Protein AF-A0A1Q9DSL3-F1 (afdb_monomer_lite)

Sequence (130 aa):
MRNASYTCRLHSPEARSRGVRVAVASSSRRHKAVPLLKTMEIVPGVSMWDVIDPKLFEMYYRRGEGKRPHLEALLSKSAVSPSDVLFVDDAEENVQSVRSLGVQAVHLPQGLTQEAWSLALESYVKSRAK

Secondary structure (DSSP, 8-state):
---------TTSTTGGGGS--EEEEE-S-HHHHHHHHHH-EEETTEEHHHHEEEEEEEE---TT--SHHHHHHHHHHHT--GGG-EEEES-HHHHHHHHTTT-EEEE-TT---HHHHHHHHHHHHHHH--

InterPro domains:
  IPR010036 Magnesium-dependent phosphatase-1, eukaryotic/archaeal-type [PF12689] (15-126)
  IPR010036 Magnesium-dependent phosphatase-1, eukaryotic/archaeal-type [PTHR17901] (15-129)
  IPR023214 HAD superfamily [G3DSA:3.40.50.1000] (10-130)
  IPR036412 HAD-like superfamily [SSF56784] (15-117)

Radius of gyration: 15.84 Å; chains: 1; bounding box: 29×48×40 Å

Foldseek 3Di:
DDDPDPPPPPPDPCVVVPVDAAADQEQDDCVPVVVQQVPPAPDVPHGNVNRHDPQRYHYHHDPPPARQVSVVSNCVSVVDQQLRDEAEDQDVVNQVNNVVSNHRYDHDVPDDDPVSVVVSVVVSVVVVVD

Structure (mmCIF, N/CA/C/O backbone):
data_AF-A0A1Q9DSL3-F1
#
_entry.id   AF-A0A1Q9DSL3-F1
#
loop_
_atom_site.group_PDB
_atom_site.id
_atom_site.type_symbol
_atom_site.label_atom_id
_atom_site.label_alt_id
_atom_site.label_comp_id
_atom_site.label_asym_id
_atom_site.label_entity_id
_atom_site.label_seq_id
_atom_site.pdbx_PDB_ins_code
_atom_site.Cartn_x
_atom_site.Cartn_y
_atom_site.Cartn_z
_atom_site.occupancy
_atom_site.B_iso_or_equiv
_atom_site.auth_seq_id
_atom_site.auth_comp_id
_atom_site.auth_asym_id
_atom_site.auth_atom_id
_atom_site.pdbx_PDB_model_num
ATOM 1 N N . MET A 1 1 ? 3.076 -34.741 23.361 1.00 37.00 1 MET A N 1
ATOM 2 C CA . MET A 1 1 ? 3.620 -33.537 22.696 1.00 37.00 1 MET A CA 1
ATOM 3 C C . MET A 1 1 ? 3.361 -33.685 21.204 1.00 37.00 1 MET A C 1
ATOM 5 O O . MET A 1 1 ? 3.912 -34.595 20.605 1.00 37.00 1 MET A O 1
ATOM 9 N N . ARG A 1 2 ? 2.422 -32.919 20.632 1.00 33.25 2 ARG A N 1
ATOM 10 C CA . ARG A 1 2 ? 2.080 -33.000 19.203 1.00 33.25 2 ARG A CA 1
ATOM 11 C C . ARG A 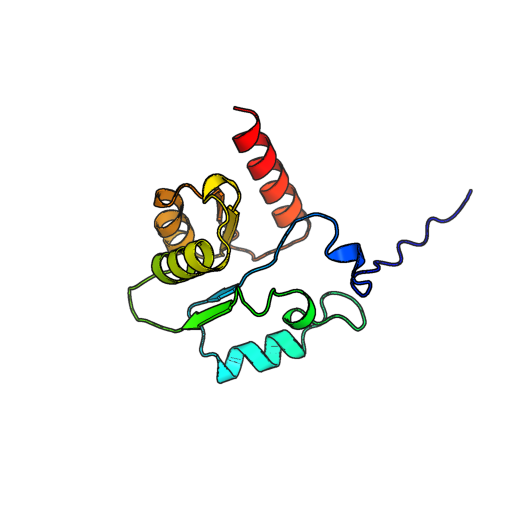1 2 ? 2.661 -31.776 18.501 1.00 33.25 2 ARG A C 1
ATOM 13 O O . ARG A 1 2 ? 2.237 -30.662 18.786 1.00 33.25 2 ARG A O 1
ATOM 20 N N . ASN A 1 3 ? 3.638 -32.011 17.628 1.00 30.98 3 ASN A N 1
ATOM 21 C CA . ASN A 1 3 ? 4.203 -31.016 16.723 1.00 30.98 3 ASN A CA 1
ATOM 22 C C . ASN A 1 3 ? 3.096 -30.499 15.799 1.00 30.98 3 ASN A C 1
ATOM 24 O O . ASN A 1 3 ? 2.648 -31.213 14.902 1.00 30.98 3 ASN A O 1
ATOM 28 N N . ALA A 1 4 ? 2.648 -29.265 16.026 1.00 35.53 4 ALA A N 1
ATOM 29 C CA . ALA A 1 4 ? 1.843 -28.536 15.061 1.00 35.53 4 ALA A CA 1
ATOM 30 C C . ALA A 1 4 ? 2.765 -28.135 13.904 1.00 35.53 4 ALA A C 1
ATOM 32 O O . ALA A 1 4 ? 3.539 -27.186 13.996 1.00 35.53 4 ALA A O 1
ATOM 33 N N . SER A 1 5 ? 2.730 -28.925 12.834 1.00 36.78 5 SER A N 1
ATOM 34 C CA . SER A 1 5 ? 3.361 -28.579 11.568 1.00 36.78 5 SER A CA 1
ATOM 35 C C . SER A 1 5 ? 2.616 -27.369 11.000 1.00 36.78 5 SER A C 1
ATOM 37 O O . SER A 1 5 ? 1.466 -27.480 10.574 1.00 36.78 5 SER A O 1
ATOM 39 N N . TYR A 1 6 ? 3.241 -26.192 11.053 1.00 37.78 6 TYR A N 1
ATOM 40 C CA . TYR A 1 6 ? 2.748 -24.979 10.405 1.00 37.78 6 TYR A CA 1
ATOM 41 C C . TYR A 1 6 ? 2.959 -25.102 8.893 1.00 37.78 6 TYR A C 1
ATOM 43 O O . TYR A 1 6 ? 3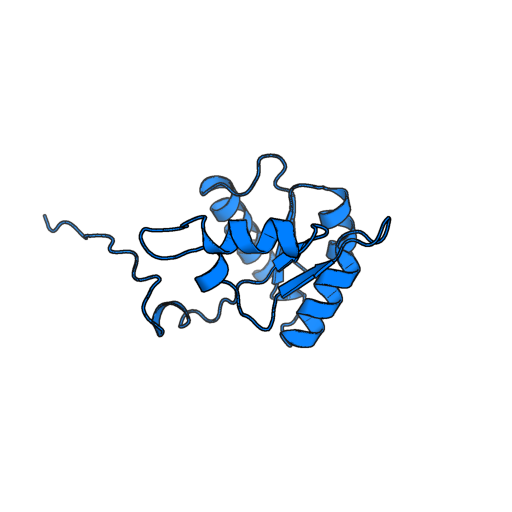.806 -24.437 8.305 1.00 37.78 6 TYR A O 1
ATOM 51 N N . THR A 1 7 ? 2.196 -25.973 8.234 1.00 38.66 7 THR A N 1
ATOM 52 C CA . THR A 1 7 ? 2.058 -25.905 6.780 1.00 38.66 7 THR A CA 1
ATOM 53 C C . THR A 1 7 ? 1.237 -24.661 6.475 1.00 38.66 7 THR A C 1
ATOM 55 O O . THR A 1 7 ? 0.011 -24.663 6.610 1.00 38.66 7 THR A O 1
ATOM 58 N N . CYS A 1 8 ? 1.927 -23.578 6.129 1.00 40.69 8 CYS A N 1
ATOM 59 C CA . CYS A 1 8 ? 1.341 -22.348 5.627 1.00 40.69 8 CYS A CA 1
ATOM 60 C C . CYS A 1 8 ? 0.602 -22.671 4.318 1.00 40.69 8 CYS A C 1
ATOM 62 O O . CYS A 1 8 ? 1.192 -22.679 3.241 1.00 40.69 8 CYS A O 1
ATOM 64 N N . ARG A 1 9 ? -0.690 -23.018 4.403 1.00 37.69 9 ARG A N 1
ATOM 65 C CA . ARG A 1 9 ? -1.563 -23.221 3.239 1.00 37.69 9 ARG A CA 1
ATOM 66 C C . ARG A 1 9 ? -1.920 -21.863 2.633 1.00 37.69 9 ARG A C 1
ATOM 68 O O . ARG A 1 9 ? -3.074 -21.468 2.656 1.00 37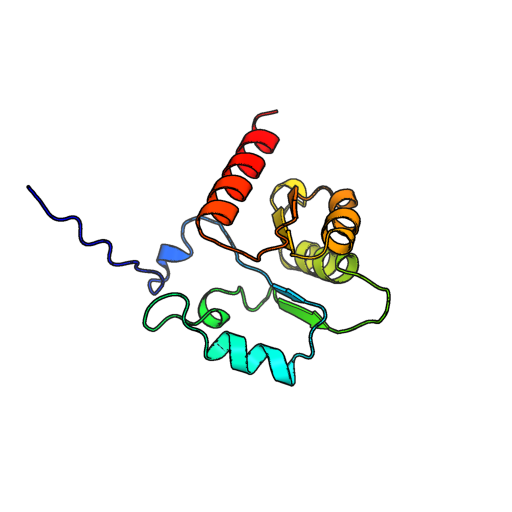.69 9 ARG A O 1
ATOM 75 N N . LEU A 1 10 ? -0.944 -21.139 2.092 1.00 46.44 10 LEU A N 1
ATOM 76 C CA . LEU A 1 10 ? -1.212 -19.941 1.283 1.00 46.44 10 LEU A CA 1
ATOM 77 C C . LEU A 1 10 ? -1.710 -20.291 -0.129 1.00 46.44 10 LEU A C 1
ATOM 79 O O . LEU A 1 10 ? -2.112 -19.408 -0.878 1.00 46.44 10 LEU A O 1
ATOM 83 N N . HIS A 1 11 ? -1.735 -21.583 -0.472 1.00 42.59 11 HIS A N 1
ATOM 84 C CA . HIS A 1 11 ? -2.180 -22.084 -1.770 1.00 42.59 11 HIS A CA 1
ATOM 85 C C . HIS A 1 11 ? -3.610 -22.614 -1.833 1.00 42.59 11 HIS A C 1
ATOM 87 O O . HIS A 1 11 ? -4.061 -22.944 -2.929 1.00 42.59 11 HIS A O 1
ATOM 93 N N . SER A 1 12 ? -4.352 -22.700 -0.725 1.00 41.34 12 SER A N 1
ATOM 94 C CA . SER A 1 12 ? -5.772 -23.025 -0.859 1.00 41.34 12 SER A CA 1
ATOM 95 C C . SER A 1 12 ? -6.586 -21.747 -1.100 1.00 41.34 12 SER A C 1
ATOM 97 O O . SER A 1 12 ? -6.309 -20.710 -0.490 1.00 41.34 12 SER A O 1
ATOM 99 N N . PRO A 1 13 ? -7.634 -21.792 -1.943 1.00 44.44 13 PRO A N 1
ATOM 100 C CA . PRO A 1 13 ? -8.655 -20.746 -2.015 1.00 44.44 13 PRO A CA 1
ATOM 101 C C . PRO A 1 13 ? -9.236 -20.368 -0.640 1.00 44.44 13 PRO A C 1
ATOM 103 O O . PRO A 1 13 ? -9.808 -19.293 -0.493 1.00 44.44 13 PRO A O 1
ATOM 106 N N . GLU A 1 14 ? -9.046 -21.208 0.382 1.00 38.69 14 GLU A N 1
ATOM 107 C CA . GLU A 1 14 ? -9.433 -20.936 1.765 1.00 38.69 14 GLU A CA 1
ATOM 108 C C . GLU A 1 14 ? -8.511 -19.909 2.455 1.00 38.69 14 GLU A C 1
ATOM 110 O O . GLU A 1 14 ? -8.948 -19.251 3.381 1.00 38.69 14 GLU A O 1
ATOM 115 N N . ALA A 1 15 ? -7.278 -19.638 2.011 1.00 43.69 15 ALA A N 1
ATOM 116 C CA . ALA A 1 15 ? -6.499 -18.516 2.569 1.00 43.69 15 ALA A CA 1
ATOM 117 C C . ALA A 1 15 ? -7.062 -17.141 2.157 1.00 43.69 15 ALA A C 1
ATOM 119 O O . ALA A 1 15 ? -6.933 -16.164 2.898 1.00 43.69 15 ALA A O 1
ATOM 120 N N . ARG A 1 16 ? -7.796 -17.076 1.033 1.00 48.91 16 ARG A N 1
ATOM 121 C CA . ARG A 1 16 ? -8.637 -15.915 0.687 1.00 48.91 16 ARG A CA 1
ATOM 122 C C . ARG A 1 16 ? -9.821 -15.744 1.660 1.00 48.91 16 ARG A C 1
ATOM 124 O O . ARG A 1 16 ? -10.491 -14.716 1.620 1.00 48.91 16 ARG A O 1
ATOM 131 N N . SER A 1 17 ? -10.078 -16.703 2.561 1.00 43.34 17 SER A N 1
ATOM 132 C CA . SER A 1 17 ? -11.265 -16.754 3.429 1.00 43.34 17 SER A CA 1
ATOM 133 C C . SER A 1 17 ? -11.198 -15.902 4.705 1.00 43.34 17 SER A C 1
ATOM 135 O O . SER A 1 17 ? -12.045 -16.074 5.581 1.00 43.34 17 SER A O 1
ATOM 137 N N . ARG A 1 18 ? -10.233 -14.983 4.857 1.00 55.69 18 ARG A N 1
ATOM 138 C CA . ARG A 1 18 ? -10.206 -14.038 5.999 1.00 55.69 18 ARG A CA 1
ATOM 139 C C . ARG A 1 18 ? -10.672 -12.619 5.662 1.00 55.69 18 ARG A C 1
ATOM 141 O O . ARG A 1 18 ? -10.579 -11.740 6.508 1.00 55.69 18 ARG A O 1
ATOM 148 N N . GLY A 1 19 ? -11.167 -12.384 4.444 1.00 77.62 19 GLY A N 1
ATOM 149 C CA . GLY A 1 19 ? -11.697 -11.076 4.031 1.00 77.62 19 GLY A CA 1
ATOM 150 C C . GLY A 1 19 ? -10.635 -9.994 3.789 1.00 77.62 19 GLY A C 1
ATOM 151 O O . GLY A 1 19 ? -10.984 -8.859 3.478 1.00 77.62 19 GLY A O 1
ATOM 152 N N . VAL A 1 20 ? -9.345 -10.334 3.885 1.00 87.06 20 VAL A N 1
ATOM 153 C CA . VAL A 1 20 ? -8.230 -9.421 3.607 1.00 87.06 20 VAL A CA 1
ATOM 154 C C . VAL A 1 20 ? -7.807 -9.568 2.148 1.00 87.06 20 VAL A C 1
ATOM 156 O O . VAL A 1 20 ? -7.575 -10.679 1.672 1.00 87.06 20 VAL A O 1
ATOM 159 N N . ARG A 1 21 ? -7.690 -8.442 1.442 1.00 93.19 21 ARG A N 1
ATOM 160 C CA . ARG A 1 21 ? -7.187 -8.372 0.065 1.00 93.19 21 ARG A CA 1
ATOM 161 C C . ARG A 1 21 ? -5.860 -7.627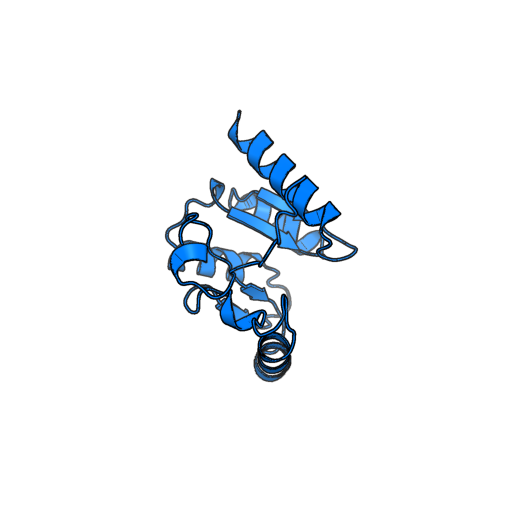 0.041 1.00 93.19 21 ARG A C 1
ATOM 163 O O . ARG A 1 21 ? -5.716 -6.612 0.716 1.00 93.19 21 ARG A O 1
ATOM 170 N N . VAL A 1 22 ? -4.913 -8.120 -0.752 1.00 93.88 22 VAL A N 1
ATOM 171 C CA . VAL A 1 22 ? -3.596 -7.498 -0.934 1.00 93.88 22 VAL A CA 1
ATOM 172 C C . VAL A 1 22 ? -3.605 -6.683 -2.223 1.00 93.88 22 VAL A C 1
ATOM 174 O O . VAL A 1 22 ? -4.027 -7.176 -3.269 1.00 93.88 22 VAL A O 1
ATOM 177 N N . ALA A 1 23 ? -3.132 -5.443 -2.140 1.00 96.75 23 ALA A N 1
ATOM 178 C CA . ALA A 1 23 ? -3.065 -4.503 -3.250 1.00 96.75 23 ALA A CA 1
ATOM 179 C C . ALA A 1 23 ? -1.636 -3.978 -3.447 1.00 96.75 23 ALA A C 1
ATOM 181 O O . ALA A 1 23 ? -0.832 -3.984 -2.516 1.00 96.75 23 ALA A O 1
ATOM 182 N N . VAL A 1 24 ? -1.332 -3.480 -4.647 1.00 96.88 24 VAL A N 1
ATOM 183 C CA . VAL A 1 24 ? -0.059 -2.806 -4.953 1.00 96.88 24 VAL A CA 1
ATOM 184 C C . VAL A 1 24 ? -0.321 -1.368 -5.373 1.00 96.88 24 VAL A C 1
ATOM 186 O O . VAL A 1 24 ? -1.077 -1.133 -6.310 1.00 96.88 24 VAL A O 1
ATOM 189 N N . ALA A 1 25 ? 0.366 -0.427 -4.721 1.00 96.62 25 ALA A N 1
ATOM 190 C CA . ALA A 1 25 ? 0.473 0.975 -5.116 1.00 96.62 25 ALA A CA 1
ATOM 191 C C . ALA A 1 25 ? 1.954 1.320 -5.318 1.00 96.62 25 ALA A C 1
ATOM 193 O O . ALA A 1 25 ? 2.711 1.437 -4.352 1.00 96.62 25 ALA A O 1
ATOM 194 N N . SER A 1 26 ? 2.406 1.453 -6.565 1.00 95.38 26 SER A N 1
ATOM 195 C CA . SER A 1 26 ? 3.832 1.613 -6.871 1.00 95.38 26 SER A CA 1
ATOM 196 C C . SER A 1 26 ? 4.105 2.628 -7.977 1.00 95.38 26 SER A C 1
ATOM 198 O O . SER A 1 26 ? 3.468 2.633 -9.027 1.00 95.38 26 SER A O 1
ATOM 200 N N . SER A 1 27 ? 5.147 3.434 -7.779 1.00 94.50 27 SER A N 1
ATOM 201 C CA . SER A 1 27 ? 5.660 4.359 -8.794 1.00 94.50 27 SER A CA 1
ATOM 202 C C . SER A 1 27 ? 6.747 3.722 -9.672 1.00 94.50 27 SER A C 1
ATOM 204 O O . SER A 1 27 ? 7.460 4.413 -10.389 1.00 94.50 27 SER A O 1
ATOM 206 N N . SER A 1 28 ? 6.925 2.400 -9.633 1.00 92.56 28 SER A N 1
ATOM 207 C CA . SER A 1 28 ? 7.932 1.705 -10.439 1.00 92.56 28 SER A CA 1
ATOM 208 C C . SER A 1 28 ? 7.498 1.496 -11.896 1.00 92.56 28 SER A C 1
ATOM 210 O O . SER A 1 28 ? 6.338 1.646 -12.281 1.00 92.56 28 SER A O 1
ATOM 212 N N . ARG A 1 29 ? 8.456 1.094 -12.741 1.00 92.44 29 ARG A N 1
ATOM 213 C CA . ARG A 1 29 ? 8.174 0.686 -14.123 1.00 92.44 29 ARG A CA 1
ATOM 214 C C . ARG A 1 29 ? 7.645 -0.747 -14.146 1.00 92.44 29 ARG A C 1
ATOM 216 O O . ARG A 1 29 ? 8.373 -1.678 -13.800 1.00 92.44 29 ARG A O 1
ATOM 223 N N . ARG A 1 30 ? 6.420 -0.931 -14.645 1.00 92.81 30 ARG A N 1
ATOM 224 C CA . ARG A 1 30 ? 5.727 -2.231 -14.682 1.00 92.81 30 ARG A CA 1
ATOM 225 C C . ARG A 1 30 ? 6.545 -3.360 -15.312 1.00 92.81 30 ARG A C 1
ATOM 227 O O . ARG A 1 30 ? 6.622 -4.437 -14.735 1.00 92.81 30 ARG A O 1
ATOM 234 N N . HIS A 1 31 ? 7.209 -3.101 -16.441 1.00 94.44 31 HIS A N 1
ATOM 235 C CA . HIS A 1 31 ? 8.026 -4.108 -17.133 1.00 94.44 31 HIS A CA 1
ATOM 236 C C . HIS A 1 31 ? 9.251 -4.578 -16.330 1.00 94.44 31 HIS A C 1
ATOM 238 O O . HIS A 1 31 ? 9.793 -5.631 -16.638 1.00 94.44 31 HIS A O 1
ATOM 244 N N . LYS A 1 32 ? 9.687 -3.821 -15.312 1.00 94.06 32 LYS A N 1
ATOM 245 C CA . LYS A 1 32 ? 10.793 -4.208 -14.422 1.00 94.06 32 LYS A CA 1
ATOM 246 C C . LYS A 1 32 ? 10.298 -4.883 -13.147 1.00 94.06 32 LYS A C 1
ATOM 248 O O . LYS A 1 32 ? 10.873 -5.874 -12.724 1.00 94.06 32 LYS A O 1
ATOM 253 N N . ALA A 1 33 ? 9.236 -4.353 -12.543 1.00 95.50 33 ALA A N 1
ATOM 254 C CA . ALA A 1 33 ? 8.756 -4.827 -11.246 1.00 95.50 33 ALA A CA 1
ATOM 255 C C . ALA A 1 33 ? 7.918 -6.112 -11.338 1.00 95.50 33 ALA A C 1
ATOM 257 O O . ALA A 1 33 ? 8.037 -6.976 -10.479 1.00 95.50 33 ALA A O 1
ATOM 258 N N . VAL A 1 34 ? 7.090 -6.274 -12.378 1.00 95.75 34 VAL A N 1
ATOM 259 C CA . VAL A 1 34 ? 6.217 -7.457 -12.505 1.00 95.75 34 VAL A CA 1
ATOM 260 C C . VAL A 1 34 ? 7.000 -8.772 -12.600 1.00 95.75 34 VAL A C 1
ATOM 262 O O . VAL A 1 34 ? 6.597 -9.715 -11.924 1.00 95.75 34 VAL A O 1
ATOM 265 N N . PRO A 1 35 ? 8.104 -8.877 -13.370 1.00 97.56 35 PRO A N 1
ATOM 266 C CA . PRO A 1 35 ? 8.938 -10.076 -13.338 1.00 97.56 35 PRO A CA 1
ATOM 267 C C . PRO A 1 35 ? 9.424 -10.420 -11.925 1.00 97.56 35 PRO A C 1
ATOM 269 O O . PRO A 1 35 ? 9.301 -11.565 -11.514 1.00 97.56 35 PRO A O 1
ATOM 272 N N . LEU A 1 36 ? 9.871 -9.427 -11.146 1.00 96.81 36 LEU A N 1
ATOM 273 C CA . LEU A 1 36 ? 10.328 -9.647 -9.768 1.00 96.81 36 LEU A CA 1
ATOM 274 C C . LEU A 1 36 ? 9.200 -10.170 -8.872 1.00 96.81 36 LEU A C 1
ATOM 276 O O . LEU A 1 36 ? 9.395 -11.147 -8.161 1.00 96.81 36 LEU A O 1
ATOM 280 N N . LEU A 1 37 ? 8.001 -9.586 -8.961 1.00 96.25 37 LEU A N 1
ATOM 281 C CA . LEU A 1 37 ? 6.839 -10.038 -8.183 1.00 96.25 37 LEU A CA 1
ATOM 282 C C . LEU A 1 37 ? 6.442 -11.489 -8.490 1.00 96.25 37 LEU A C 1
ATOM 284 O O . LEU A 1 37 ? 5.943 -12.176 -7.606 1.00 96.25 37 LEU A O 1
ATOM 288 N N . LYS A 1 38 ? 6.656 -11.949 -9.727 1.00 96.81 38 LYS A N 1
ATOM 289 C CA . LYS A 1 38 ? 6.377 -13.329 -10.154 1.00 96.81 38 LYS A CA 1
ATOM 290 C C . LYS A 1 38 ? 7.457 -14.325 -9.741 1.00 96.81 38 LYS A C 1
ATOM 292 O O . LYS A 1 38 ? 7.192 -15.519 -9.720 1.00 96.81 38 LYS A O 1
ATOM 297 N N . THR A 1 39 ? 8.672 -13.854 -9.480 1.00 96.69 39 THR A N 1
ATOM 298 C CA . THR A 1 39 ? 9.825 -14.712 -9.176 1.00 96.69 39 THR A CA 1
ATOM 299 C C . THR A 1 39 ? 10.124 -14.773 -7.683 1.00 96.69 39 THR A C 1
ATOM 301 O O . THR A 1 39 ? 10.597 -15.796 -7.203 1.00 96.69 39 THR A O 1
ATOM 304 N N . MET A 1 40 ? 9.865 -13.697 -6.937 1.00 93.69 40 MET A N 1
ATOM 305 C CA . MET A 1 40 ? 10.116 -13.657 -5.499 1.00 93.69 40 MET A CA 1
ATOM 306 C C . MET A 1 40 ? 9.022 -14.417 -4.751 1.00 93.69 40 MET A C 1
ATOM 308 O O . MET A 1 40 ? 7.877 -13.962 -4.660 1.00 93.69 40 MET A O 1
ATOM 312 N N . GLU A 1 41 ? 9.400 -15.578 -4.226 1.00 93.81 41 GLU A N 1
ATOM 313 C CA . GLU A 1 41 ? 8.550 -16.396 -3.371 1.00 93.81 41 GLU A CA 1
ATOM 314 C C . GLU A 1 41 ? 8.425 -15.794 -1.968 1.00 93.81 41 GLU A C 1
ATOM 316 O O . GLU A 1 41 ? 9.411 -15.366 -1.369 1.00 93.81 41 GLU A O 1
ATOM 321 N N . ILE A 1 42 ? 7.201 -15.776 -1.440 1.00 88.94 42 ILE A N 1
ATOM 322 C CA . ILE A 1 42 ? 6.912 -15.379 -0.051 1.00 88.94 42 ILE A CA 1
ATOM 323 C C . ILE A 1 42 ? 6.797 -16.596 0.873 1.00 88.94 42 ILE A C 1
ATOM 325 O O . ILE A 1 42 ? 7.036 -16.498 2.073 1.00 88.94 42 ILE A O 1
ATOM 329 N N . VAL A 1 43 ? 6.452 -17.749 0.299 1.00 89.12 43 VAL A N 1
ATOM 330 C CA . VAL A 1 43 ? 6.605 -19.095 0.857 1.00 89.12 43 VAL A CA 1
ATOM 331 C C . VAL A 1 43 ? 6.868 -20.049 -0.318 1.00 89.12 43 VAL A C 1
ATOM 333 O O . VAL A 1 43 ? 6.529 -19.686 -1.446 1.00 89.12 43 VAL A O 1
ATOM 336 N N . PRO A 1 44 ? 7.419 -21.256 -0.094 1.00 93.44 44 PRO A N 1
ATOM 337 C CA . PRO A 1 44 ? 7.734 -22.183 -1.182 1.00 93.44 44 PRO A CA 1
ATOM 338 C C . PRO A 1 44 ? 6.548 -22.412 -2.132 1.00 93.44 44 PRO A C 1
ATOM 340 O O . PRO A 1 44 ? 5.484 -22.852 -1.691 1.00 93.44 44 PRO A O 1
ATOM 343 N N . GLY A 1 45 ? 6.733 -22.102 -3.420 1.00 93.31 45 GLY A N 1
ATOM 344 C CA . GLY A 1 45 ? 5.720 -22.230 -4.473 1.00 93.31 45 GLY A CA 1
ATOM 345 C C . GLY A 1 45 ? 4.731 -21.063 -4.619 1.00 93.31 45 GLY A C 1
ATOM 346 O O . GLY A 1 45 ? 4.024 -21.012 -5.625 1.00 93.31 45 GLY A O 1
ATOM 347 N N . VAL A 1 46 ? 4.678 -20.113 -3.672 1.00 92.31 46 VAL A N 1
ATOM 348 C CA . VAL A 1 46 ? 3.821 -18.911 -3.740 1.00 92.31 46 VAL A CA 1
ATOM 349 C C . VAL A 1 46 ? 4.680 -17.687 -4.027 1.00 92.31 46 VAL A C 1
ATOM 351 O O . VAL A 1 46 ? 5.434 -17.241 -3.159 1.00 92.31 46 VAL A O 1
ATOM 354 N N . SER A 1 47 ? 4.509 -17.068 -5.191 1.00 96.06 47 SER A N 1
ATOM 355 C CA . SER A 1 47 ? 5.103 -15.761 -5.474 1.00 96.06 47 SER A CA 1
ATOM 356 C C . SER A 1 47 ? 4.272 -14.616 -4.887 1.00 96.06 47 SER A C 1
ATOM 358 O O . SER A 1 47 ? 3.071 -14.752 -4.637 1.00 96.06 47 SER A O 1
ATOM 360 N N . MET A 1 48 ? 4.879 -13.438 -4.719 1.00 93.69 48 MET A N 1
ATOM 361 C CA . MET A 1 48 ? 4.126 -12.230 -4.356 1.00 93.69 48 MET A CA 1
ATOM 362 C C . MET A 1 48 ? 3.007 -11.925 -5.372 1.00 93.69 48 MET A C 1
ATOM 364 O O . MET A 1 48 ? 1.953 -11.404 -5.015 1.00 93.69 48 MET A O 1
ATOM 368 N N . TRP A 1 49 ? 3.205 -12.273 -6.645 1.00 95.44 49 TRP A N 1
ATOM 369 C CA . TRP A 1 49 ? 2.193 -12.115 -7.687 1.00 95.44 49 TRP A CA 1
ATOM 370 C C . TRP A 1 49 ? 0.927 -12.944 -7.433 1.00 95.44 49 TRP A C 1
ATOM 372 O O . TRP A 1 49 ? -0.164 -12.491 -7.773 1.00 95.44 49 TRP A O 1
ATOM 382 N N . ASP A 1 50 ? 1.052 -14.114 -6.806 1.00 93.75 50 ASP A N 1
ATOM 383 C CA . ASP A 1 50 ? -0.075 -15.026 -6.575 1.00 93.75 50 ASP A CA 1
ATOM 384 C C . ASP A 1 50 ? -1.013 -14.550 -5.455 1.00 93.75 50 ASP A C 1
ATOM 386 O O . ASP A 1 50 ? -2.192 -14.916 -5.430 1.00 93.75 50 ASP A O 1
ATOM 390 N N . VAL A 1 51 ? -0.511 -13.715 -4.536 1.00 91.00 51 VAL A N 1
ATOM 391 C CA . VAL A 1 51 ? -1.302 -13.176 -3.415 1.00 91.00 51 VAL A CA 1
ATOM 392 C C . VAL A 1 51 ? -1.969 -11.837 -3.707 1.00 91.00 51 VAL A C 1
ATOM 394 O O . VAL A 1 51 ? -2.950 -11.493 -3.046 1.00 91.00 51 VAL A O 1
ATOM 397 N N . ILE A 1 52 ? -1.464 -11.075 -4.678 1.00 93.56 52 ILE A N 1
ATOM 398 C CA . ILE A 1 52 ? -2.039 -9.780 -5.050 1.00 93.56 52 ILE A CA 1
ATOM 399 C C . ILE A 1 52 ? -3.395 -10.002 -5.726 1.00 93.56 52 ILE A C 1
ATOM 401 O O . ILE A 1 52 ? -3.520 -10.817 -6.641 1.00 93.56 52 ILE A O 1
ATOM 405 N N . ASP A 1 53 ? -4.417 -9.243 -5.323 1.00 92.75 53 ASP A N 1
ATOM 406 C CA . ASP A 1 53 ? -5.680 -9.216 -6.059 1.00 92.75 53 ASP A CA 1
ATOM 407 C C . ASP A 1 53 ? -5.423 -8.606 -7.453 1.00 92.75 53 ASP A C 1
ATOM 409 O O . ASP A 1 53 ? -5.015 -7.443 -7.544 1.00 92.75 53 ASP A O 1
ATOM 413 N N . PRO A 1 54 ? -5.674 -9.338 -8.559 1.00 89.88 54 PRO A N 1
ATOM 414 C CA . PRO A 1 54 ? -5.397 -8.847 -9.909 1.00 89.88 54 PRO A CA 1
ATOM 415 C C . PRO A 1 54 ? -6.127 -7.545 -10.264 1.00 89.88 54 PRO A C 1
ATOM 417 O O . PRO A 1 54 ? -5.696 -6.827 -11.168 1.00 89.88 54 PRO A O 1
ATOM 420 N N . LYS A 1 55 ? -7.236 -7.233 -9.576 1.00 92.94 55 LYS A N 1
ATOM 421 C CA . LYS A 1 55 ? -7.987 -5.983 -9.753 1.00 92.94 55 LYS A CA 1
ATOM 422 C C . LYS A 1 55 ? -7.395 -4.822 -8.952 1.00 92.94 55 LYS A C 1
ATOM 424 O O . LYS A 1 55 ? -7.682 -3.674 -9.277 1.00 92.94 55 LYS A O 1
ATOM 429 N N . LEU A 1 56 ? -6.570 -5.095 -7.942 1.00 95.75 56 LEU A N 1
ATOM 430 C CA . LEU A 1 56 ? -6.007 -4.110 -7.014 1.00 95.75 56 LEU A CA 1
ATOM 431 C C . LEU A 1 56 ? -4.507 -3.905 -7.253 1.00 95.75 56 LEU A C 1
ATOM 433 O O . LEU A 1 56 ? -3.682 -3.982 -6.343 1.00 95.75 56 LEU A O 1
ATOM 437 N N . PHE A 1 57 ? -4.154 -3.629 -8.505 1.00 96.44 57 PHE A N 1
ATOM 438 C CA . PHE A 1 57 ? -2.776 -3.399 -8.924 1.00 96.44 57 PHE A CA 1
ATOM 439 C C . PHE A 1 57 ? -2.644 -2.051 -9.636 1.00 96.44 57 PHE A C 1
ATOM 441 O O . PHE A 1 57 ? -2.968 -1.925 -10.819 1.00 96.44 57 PHE A O 1
ATOM 448 N N . GLU A 1 58 ? -2.127 -1.055 -8.919 1.00 96.75 58 GLU A N 1
ATOM 449 C CA . GLU A 1 58 ? -1.813 0.275 -9.434 1.00 96.75 58 GLU A CA 1
ATOM 450 C C . GLU A 1 58 ? -0.305 0.482 -9.478 1.00 96.75 58 GLU A C 1
ATOM 452 O O . GLU A 1 58 ? 0.368 0.630 -8.455 1.00 96.75 58 GLU A O 1
ATOM 457 N N . MET A 1 59 ? 0.243 0.501 -10.692 1.00 95.44 59 MET A N 1
ATOM 458 C CA . MET A 1 59 ? 1.666 0.726 -10.902 1.00 95.44 59 MET A CA 1
ATOM 459 C C . MET A 1 59 ? 1.916 1.613 -12.111 1.00 95.44 59 MET A C 1
ATOM 461 O O . MET A 1 59 ? 1.768 1.182 -13.258 1.00 95.44 59 MET A O 1
ATOM 465 N N . TYR A 1 60 ? 2.333 2.842 -11.842 1.00 90.50 60 TYR A N 1
ATOM 466 C CA . TYR A 1 60 ? 2.711 3.813 -12.857 1.00 90.50 60 TYR A CA 1
ATOM 467 C C . TYR A 1 60 ? 3.603 4.891 -12.250 1.00 90.50 60 TYR A C 1
ATOM 469 O O . TYR A 1 60 ? 3.376 5.341 -11.130 1.00 90.50 60 TYR A O 1
ATOM 477 N N . TYR A 1 61 ? 4.610 5.323 -13.007 1.00 86.81 61 TYR A N 1
ATOM 478 C CA . TYR A 1 61 ? 5.476 6.429 -12.616 1.00 86.81 61 TYR A CA 1
ATOM 479 C C . TYR A 1 61 ? 4.916 7.739 -13.164 1.00 86.81 61 TYR A C 1
ATOM 481 O O . TYR A 1 61 ? 4.864 7.926 -14.381 1.00 86.81 61 TYR A O 1
ATOM 489 N N . ARG A 1 62 ? 4.539 8.652 -12.269 1.00 84.00 62 ARG A N 1
ATOM 490 C CA . ARG A 1 62 ? 4.231 10.044 -12.599 1.00 84.00 62 ARG A CA 1
ATOM 491 C C . ARG A 1 62 ? 5.023 10.943 -11.667 1.00 84.00 62 ARG A C 1
ATOM 493 O O . ARG A 1 62 ? 4.912 10.855 -10.445 1.00 84.00 62 ARG A O 1
ATOM 500 N N . ARG A 1 63 ? 5.911 11.741 -12.255 1.00 81.06 63 ARG A N 1
ATOM 501 C CA . ARG A 1 63 ? 6.850 12.570 -11.500 1.00 81.06 63 ARG A CA 1
ATOM 502 C C . ARG A 1 63 ? 6.066 13.590 -10.670 1.00 81.06 63 ARG A C 1
ATOM 504 O O . ARG A 1 63 ? 5.320 14.375 -11.236 1.00 81.06 63 ARG A O 1
ATOM 511 N N . GLY A 1 64 ? 6.279 13.582 -9.356 1.00 80.00 64 GLY A N 1
ATOM 512 C CA . GLY A 1 64 ? 5.677 14.545 -8.427 1.00 80.00 64 GLY A CA 1
ATOM 513 C C . GLY A 1 64 ? 4.270 14.202 -7.925 1.00 80.00 64 GLY A C 1
ATOM 514 O O . GLY A 1 64 ? 3.749 14.947 -7.108 1.00 80.00 64 GLY A O 1
ATOM 515 N N . GLU A 1 65 ? 3.662 13.090 -8.355 1.00 82.88 65 GLU A N 1
ATOM 516 C CA . GLU A 1 65 ? 2.283 12.737 -7.963 1.00 82.88 65 GLU A CA 1
ATOM 517 C C . GLU A 1 65 ? 2.177 11.901 -6.666 1.00 82.88 65 GLU A C 1
ATOM 519 O O . GLU A 1 65 ? 1.082 11.730 -6.132 1.00 82.88 65 GLU A O 1
ATOM 524 N N . GLY A 1 66 ? 3.295 11.409 -6.115 1.00 88.50 66 GLY A N 1
ATOM 525 C CA . GLY A 1 66 ? 3.298 10.606 -4.880 1.00 88.50 66 GLY A CA 1
ATOM 526 C C . GLY A 1 66 ? 2.491 9.303 -5.001 1.00 88.50 66 GLY A C 1
ATOM 527 O O . GLY A 1 66 ? 2.407 8.727 -6.087 1.00 88.50 66 GLY A O 1
ATOM 528 N N . LYS A 1 67 ? 1.911 8.826 -3.885 1.00 94.81 67 LYS A N 1
ATOM 529 C CA . LYS A 1 67 ? 1.077 7.598 -3.823 1.00 94.81 67 LYS A CA 1
ATOM 530 C C . LYS A 1 67 ? -0.423 7.840 -3.736 1.00 94.81 67 LYS A C 1
ATOM 532 O O . LYS A 1 67 ? -1.203 6.890 -3.837 1.00 94.81 67 LYS A O 1
ATOM 537 N N . ARG A 1 68 ? -0.844 9.092 -3.562 1.00 95.25 68 ARG A N 1
ATOM 538 C CA . ARG A 1 68 ? -2.261 9.437 -3.436 1.00 95.25 68 ARG A CA 1
ATOM 539 C C . ARG A 1 68 ? -3.092 8.972 -4.648 1.00 95.25 68 ARG A C 1
ATOM 541 O O . ARG A 1 68 ? -4.074 8.271 -4.406 1.00 95.25 68 ARG A O 1
ATOM 548 N N . PRO A 1 69 ? -2.701 9.230 -5.914 1.00 95.69 69 PRO A N 1
ATOM 549 C CA . PRO A 1 69 ? -3.499 8.804 -7.068 1.00 95.69 69 PRO A CA 1
ATOM 550 C C . PRO A 1 69 ? -3.600 7.280 -7.216 1.00 95.69 69 PRO A C 1
ATOM 552 O O . PRO A 1 69 ? -4.638 6.758 -7.627 1.00 95.69 69 PRO A O 1
ATOM 555 N N . HIS A 1 70 ? -2.547 6.534 -6.853 1.00 96.69 70 HIS A N 1
ATOM 556 C CA . HIS A 1 70 ? -2.602 5.068 -6.829 1.00 96.69 70 HIS A CA 1
ATOM 557 C C . HIS A 1 70 ? -3.623 4.592 -5.802 1.00 96.69 70 HIS A C 1
ATOM 559 O O . HIS A 1 70 ? -4.438 3.727 -6.108 1.00 96.69 70 HIS A O 1
ATOM 565 N N . LEU A 1 71 ? -3.610 5.164 -4.595 1.00 97.19 71 LEU A N 1
ATOM 566 C CA . LEU A 1 71 ? -4.520 4.729 -3.543 1.00 97.19 71 LEU A CA 1
ATOM 567 C C . LEU A 1 71 ? -5.976 5.114 -3.828 1.00 97.19 71 LEU A C 1
ATOM 569 O O . LEU A 1 71 ? -6.859 4.299 -3.589 1.00 97.19 71 LEU A O 1
ATOM 573 N N . GLU A 1 72 ? -6.241 6.290 -4.399 1.00 96.56 72 GLU A N 1
ATOM 574 C CA . GLU A 1 72 ? -7.587 6.681 -4.850 1.00 96.56 72 GLU A CA 1
ATOM 575 C C . GLU A 1 72 ? -8.145 5.691 -5.887 1.00 96.56 72 GLU A C 1
ATOM 577 O O . GLU A 1 72 ? -9.285 5.233 -5.766 1.00 96.56 72 GLU A O 1
ATOM 582 N N . ALA A 1 73 ? -7.326 5.285 -6.863 1.00 96.75 73 ALA A N 1
ATOM 583 C CA . ALA A 1 73 ? -7.714 4.277 -7.846 1.00 96.75 73 ALA A CA 1
ATOM 584 C C . ALA A 1 73 ? -7.980 2.903 -7.198 1.00 96.75 73 ALA A C 1
ATOM 586 O O . ALA A 1 73 ? -8.965 2.242 -7.536 1.00 96.75 73 ALA A O 1
ATOM 587 N N . LEU A 1 74 ? -7.161 2.485 -6.227 1.00 97.50 74 LEU A N 1
ATOM 588 C CA . LEU A 1 74 ? -7.380 1.243 -5.475 1.00 97.50 74 LEU A CA 1
ATOM 589 C C . LEU A 1 74 ? -8.657 1.283 -4.625 1.00 97.50 74 LEU A C 1
ATOM 591 O O . LEU A 1 74 ? -9.404 0.305 -4.606 1.00 97.50 74 LEU A O 1
ATOM 595 N N . LEU A 1 75 ? -8.935 2.394 -3.942 1.00 96.81 75 LEU A N 1
ATOM 596 C CA . LEU A 1 75 ? -10.160 2.585 -3.158 1.00 96.81 75 LEU A CA 1
ATOM 597 C C . LEU A 1 75 ? -11.395 2.493 -4.061 1.00 96.81 75 LEU A C 1
ATOM 599 O O . LEU A 1 75 ? -12.320 1.736 -3.766 1.00 96.81 75 LEU A O 1
ATOM 603 N N . SER A 1 76 ? -11.357 3.157 -5.220 1.00 96.69 76 SER A N 1
ATOM 604 C CA . SER A 1 76 ? -12.424 3.088 -6.224 1.00 96.69 76 SER A CA 1
ATOM 605 C C . SER A 1 76 ? -12.660 1.660 -6.737 1.00 96.69 76 SER A C 1
ATOM 607 O O . SER A 1 76 ? -13.802 1.209 -6.801 1.00 96.69 76 SER A O 1
ATOM 609 N N . LYS A 1 77 ? -11.595 0.909 -7.050 1.00 96.50 77 LYS A N 1
ATOM 610 C CA . LYS A 1 77 ? -11.692 -0.472 -7.562 1.00 96.50 77 LYS A CA 1
ATOM 611 C C . LYS A 1 77 ? -12.099 -1.496 -6.508 1.00 96.50 77 LYS A C 1
ATOM 613 O O . LYS A 1 77 ? -12.732 -2.500 -6.831 1.00 96.50 77 LYS A O 1
ATOM 618 N N . SER A 1 78 ? -11.679 -1.289 -5.264 1.00 94.50 78 SER A N 1
ATOM 619 C CA . SER A 1 78 ? -11.895 -2.243 -4.175 1.00 94.50 78 SER A CA 1
ATOM 620 C C . SER A 1 78 ? -13.272 -2.118 -3.533 1.00 94.50 78 SER A C 1
ATOM 622 O O . SER A 1 78 ? -13.738 -3.115 -2.970 1.00 94.50 78 SER A O 1
ATOM 624 N N . ALA A 1 79 ? -13.892 -0.933 -3.617 1.00 91.94 79 ALA A N 1
ATOM 625 C CA . ALA A 1 79 ? -15.096 -0.555 -2.877 1.00 91.94 79 ALA A CA 1
ATOM 626 C C . ALA A 1 79 ? -14.956 -0.757 -1.352 1.00 91.94 79 ALA A C 1
ATOM 628 O O . ALA A 1 79 ? -15.930 -1.039 -0.659 1.00 91.94 79 ALA A O 1
ATOM 629 N N . VAL A 1 80 ? -13.728 -0.654 -0.835 1.00 92.62 80 VAL A N 1
ATOM 630 C CA . VAL A 1 80 ? -13.410 -0.727 0.598 1.00 92.62 80 VAL A CA 1
ATOM 631 C C . VAL A 1 80 ? -13.460 0.680 1.181 1.00 92.62 80 VAL A C 1
ATOM 633 O O . VAL A 1 80 ? -12.993 1.623 0.539 1.00 92.62 80 VAL A O 1
ATOM 636 N N . SER A 1 81 ? -14.008 0.833 2.391 1.00 94.62 81 SER A N 1
ATOM 637 C CA . SER A 1 81 ? -13.935 2.116 3.095 1.00 94.62 81 SER A CA 1
ATOM 638 C C . SER A 1 81 ? -12.467 2.4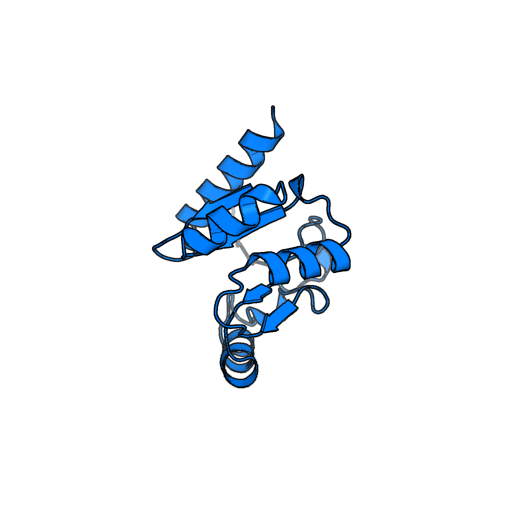94 3.303 1.00 94.62 81 SER A C 1
ATOM 640 O O . SER A 1 81 ? -11.685 1.630 3.694 1.00 94.62 81 SER A O 1
ATOM 642 N N . PRO A 1 82 ? -12.054 3.760 3.131 1.00 95.75 82 PRO A N 1
ATOM 643 C CA . PRO A 1 82 ? -10.679 4.149 3.423 1.00 95.75 82 PRO A CA 1
ATOM 644 C C . PRO A 1 82 ? -10.230 3.755 4.834 1.00 95.75 82 PRO A C 1
ATOM 646 O O . PRO A 1 82 ? -9.113 3.280 5.015 1.00 95.75 82 PRO A O 1
ATOM 649 N N . SER A 1 83 ? -11.132 3.825 5.817 1.00 94.62 83 SER A N 1
ATOM 650 C CA . SER A 1 83 ? -10.832 3.404 7.185 1.00 94.62 83 SER A CA 1
ATOM 651 C C . SER A 1 83 ? -10.452 1.923 7.294 1.00 94.62 83 SER A C 1
ATOM 653 O O . SER A 1 83 ? -9.788 1.554 8.264 1.00 94.62 83 SER A O 1
ATOM 655 N N . ASP A 1 84 ? -10.895 1.062 6.365 1.00 94.62 84 ASP A N 1
ATOM 656 C CA . ASP A 1 84 ? -10.625 -0.391 6.290 1.00 94.62 84 ASP A CA 1
ATOM 657 C C . ASP A 1 84 ? -9.287 -0.718 5.602 1.00 94.62 84 ASP A C 1
ATOM 659 O O . ASP A 1 84 ? -8.970 -1.885 5.362 1.00 94.62 84 ASP A O 1
ATOM 663 N N . VAL A 1 85 ? -8.490 0.300 5.267 1.00 95.88 85 VAL A N 1
ATOM 664 C CA . VAL A 1 85 ? -7.218 0.136 4.564 1.00 95.88 85 VAL A CA 1
ATOM 665 C C . VAL A 1 85 ? -6.040 0.391 5.497 1.00 95.88 85 VAL A C 1
ATOM 667 O O . VAL A 1 85 ? -5.917 1.460 6.097 1.00 95.88 85 VAL A O 1
ATOM 670 N N . LEU A 1 86 ? -5.131 -0.587 5.549 1.00 96.56 86 LEU A N 1
ATOM 671 C CA . LEU A 1 86 ? -3.778 -0.441 6.078 1.00 96.56 86 LEU A CA 1
ATOM 672 C C . LEU A 1 86 ? -2.803 -0.246 4.910 1.00 96.56 86 LEU A C 1
ATOM 674 O O . LEU A 1 86 ? -2.576 -1.158 4.117 1.00 96.56 86 LEU A O 1
ATOM 678 N N . PHE A 1 87 ? -2.231 0.947 4.813 1.00 97.06 87 PHE A N 1
ATOM 679 C CA . PHE A 1 87 ? -1.204 1.312 3.847 1.00 97.06 87 PHE A CA 1
ATOM 680 C C . PHE A 1 87 ? 0.178 1.288 4.511 1.00 97.06 87 PHE A C 1
ATOM 682 O O . PHE A 1 87 ? 0.363 1.850 5.592 1.00 97.06 87 PHE A O 1
ATOM 689 N N . VAL A 1 88 ? 1.153 0.664 3.853 1.00 96.75 88 VAL A N 1
ATOM 690 C CA . VAL A 1 88 ? 2.547 0.589 4.312 1.00 96.75 88 VAL A CA 1
ATOM 691 C C . VAL A 1 88 ? 3.477 1.061 3.200 1.00 96.75 88 VAL A C 1
ATOM 693 O O . VAL A 1 88 ? 3.305 0.664 2.048 1.00 96.75 88 VAL A O 1
ATOM 696 N N . ASP A 1 89 ? 4.440 1.919 3.529 1.00 96.62 89 ASP A N 1
ATOM 697 C CA . ASP A 1 89 ? 5.402 2.470 2.565 1.00 96.62 89 ASP A CA 1
ATOM 698 C C . ASP A 1 89 ? 6.678 2.914 3.290 1.00 96.62 89 ASP A C 1
ATOM 700 O O . ASP A 1 89 ? 6.641 3.263 4.474 1.00 96.62 89 ASP A O 1
ATOM 704 N N . ASP A 1 90 ? 7.808 2.876 2.593 1.00 95.69 90 ASP A N 1
ATOM 705 C CA . ASP A 1 90 ? 9.117 3.272 3.111 1.00 95.69 90 ASP A CA 1
ATOM 706 C C . ASP A 1 90 ? 9.376 4.779 3.011 1.00 95.69 90 ASP A C 1
ATOM 708 O O . ASP A 1 90 ? 10.260 5.280 3.697 1.00 95.69 90 ASP A O 1
ATOM 712 N N . ALA A 1 91 ? 8.605 5.517 2.206 1.00 94.88 91 ALA A N 1
ATOM 713 C CA . ALA A 1 91 ? 8.755 6.960 2.085 1.00 94.88 91 ALA A CA 1
ATOM 714 C C . ALA A 1 91 ? 7.696 7.706 2.915 1.00 94.88 91 ALA A C 1
ATOM 716 O O . ALA A 1 91 ? 6.493 7.631 2.647 1.00 94.88 91 ALA A O 1
ATOM 717 N N . GLU A 1 92 ? 8.141 8.498 3.896 1.00 95.25 92 GLU A N 1
ATOM 718 C CA . GLU A 1 92 ? 7.258 9.312 4.751 1.00 95.25 92 GLU A CA 1
ATOM 719 C C . GLU A 1 92 ? 6.336 10.233 3.930 1.00 95.25 92 GLU A C 1
ATOM 721 O O . GLU A 1 92 ? 5.159 10.374 4.252 1.00 95.25 92 GLU A O 1
ATOM 726 N N . GLU A 1 93 ? 6.823 10.810 2.829 1.00 94.38 93 GLU A N 1
ATOM 727 C CA . GLU A 1 93 ? 6.026 11.659 1.929 1.00 94.38 93 GLU A CA 1
ATOM 728 C C . GLU A 1 93 ? 4.808 10.926 1.344 1.00 94.38 93 GLU A C 1
ATOM 730 O O . GLU A 1 93 ? 3.707 11.481 1.278 1.00 94.38 93 GLU A O 1
ATOM 735 N N . ASN A 1 94 ? 4.968 9.648 0.992 1.00 95.25 94 ASN A N 1
ATOM 736 C CA . ASN A 1 94 ? 3.879 8.820 0.491 1.00 95.25 94 ASN A CA 1
ATOM 737 C C . ASN A 1 94 ? 2.855 8.578 1.594 1.00 95.25 94 ASN A C 1
ATOM 739 O O . ASN A 1 94 ? 1.661 8.789 1.376 1.00 95.25 94 ASN A O 1
ATOM 743 N N . VAL A 1 95 ? 3.326 8.209 2.787 1.00 96.00 95 VAL A N 1
ATOM 744 C CA . VAL A 1 95 ? 2.497 7.980 3.976 1.00 96.00 95 VAL A CA 1
ATOM 745 C C . VAL A 1 95 ? 1.688 9.227 4.327 1.00 96.00 95 VAL A C 1
ATOM 747 O O . VAL A 1 95 ? 0.471 9.149 4.493 1.00 96.00 95 VAL A O 1
ATOM 750 N N . GLN A 1 96 ? 2.326 10.395 4.382 1.00 94.69 96 GLN A N 1
ATOM 751 C CA . GLN A 1 96 ? 1.651 11.662 4.661 1.00 94.69 96 GLN A CA 1
ATOM 752 C C . GLN A 1 96 ? 0.618 12.007 3.587 1.00 94.69 96 GLN A C 1
ATOM 754 O O . GLN A 1 96 ? -0.506 12.382 3.925 1.00 94.69 96 GLN A O 1
ATOM 759 N N . SER A 1 97 ? 0.957 11.815 2.306 1.00 93.81 97 SER A N 1
ATOM 760 C CA . SER A 1 97 ? 0.054 12.134 1.195 1.00 93.81 97 SER A CA 1
ATOM 761 C C . SER A 1 97 ? -1.266 11.357 1.262 1.00 93.81 97 SER A C 1
ATOM 763 O O . SER A 1 97 ? -2.332 11.913 0.978 1.00 93.81 97 SER A O 1
ATOM 765 N N . VAL A 1 98 ? -1.217 10.092 1.695 1.00 96.19 98 VAL A N 1
ATOM 766 C CA . VAL A 1 98 ? -2.391 9.214 1.722 1.00 96.19 98 VAL A CA 1
ATOM 767 C C . VAL A 1 98 ? -3.193 9.295 3.017 1.00 96.19 98 VAL A C 1
ATOM 769 O O . VAL A 1 98 ? -4.381 8.996 2.986 1.00 96.19 98 VAL A O 1
ATOM 772 N N . ARG A 1 99 ? -2.612 9.739 4.144 1.00 94.81 99 ARG A N 1
ATOM 773 C CA . ARG A 1 99 ? -3.338 9.863 5.431 1.00 94.81 99 ARG A CA 1
ATOM 774 C C . ARG A 1 99 ? -4.617 10.693 5.314 1.00 94.81 99 ARG A C 1
ATOM 776 O O . ARG A 1 99 ? -5.632 10.351 5.910 1.00 94.81 99 ARG A O 1
ATOM 783 N N . SER A 1 100 ? -4.587 11.746 4.499 1.00 93.00 100 SER A N 1
ATOM 784 C CA . SER A 1 100 ? -5.749 12.608 4.233 1.00 93.00 100 SER A CA 1
ATOM 785 C C . SER A 1 100 ? -6.921 11.899 3.535 1.00 93.00 100 SER A C 1
ATOM 787 O O . SER A 1 100 ? -8.018 12.446 3.496 1.00 93.00 100 SER A O 1
ATOM 789 N N . LEU A 1 101 ? -6.721 10.687 3.002 1.00 95.62 101 LEU A N 1
ATOM 790 C CA . LEU A 1 101 ? -7.786 9.843 2.451 1.00 95.62 101 LEU A CA 1
ATOM 791 C C . LEU A 1 101 ? -8.569 9.084 3.533 1.00 95.62 101 LEU A C 1
ATOM 793 O O . LEU A 1 101 ? -9.552 8.432 3.206 1.00 95.62 101 LEU A O 1
ATOM 797 N N . GLY A 1 102 ? -8.152 9.147 4.803 1.00 94.94 102 GLY A N 1
ATOM 798 C CA . GLY A 1 102 ? -8.801 8.430 5.905 1.00 94.94 102 GLY A CA 1
ATOM 799 C C . GLY A 1 102 ? -8.335 6.982 6.075 1.00 94.94 102 GLY A C 1
ATOM 800 O O . GLY A 1 102 ? -8.999 6.211 6.762 1.00 94.94 102 GLY A O 1
ATOM 801 N N . VAL A 1 103 ? -7.208 6.611 5.457 1.00 95.94 103 VAL A N 1
ATOM 802 C CA . VAL A 1 103 ? -6.573 5.294 5.624 1.00 95.94 103 VAL A CA 1
ATOM 803 C C . VAL A 1 103 ? -5.635 5.266 6.829 1.00 95.94 103 VAL A C 1
ATOM 805 O O . VAL A 1 103 ? -5.058 6.289 7.208 1.00 95.94 103 VAL A O 1
ATOM 808 N N . GLN A 1 104 ? -5.398 4.078 7.386 1.00 96.12 104 GLN A N 1
ATOM 809 C CA . GLN A 1 104 ? -4.302 3.876 8.330 1.00 96.12 104 GLN A CA 1
ATOM 810 C C . GLN A 1 104 ? -2.997 3.742 7.541 1.00 96.12 104 GLN A C 1
ATOM 812 O O . GLN A 1 104 ? -2.812 2.762 6.830 1.00 96.12 104 GLN A O 1
ATOM 817 N N . ALA A 1 105 ? -2.079 4.700 7.671 1.00 96.00 105 ALA A N 1
ATOM 818 C CA . ALA A 1 105 ? -0.805 4.679 6.951 1.00 96.00 105 ALA A CA 1
ATOM 819 C C . ALA A 1 105 ? 0.394 4.591 7.908 1.00 96.00 105 ALA A C 1
ATOM 821 O O . ALA A 1 105 ? 0.551 5.436 8.801 1.00 96.00 105 ALA A O 1
ATOM 822 N N . VAL A 1 106 ? 1.245 3.586 7.697 1.00 95.88 106 VAL A N 1
ATOM 823 C CA . VAL A 1 106 ? 2.415 3.269 8.526 1.00 95.88 106 VAL A CA 1
ATOM 824 C C . VAL A 1 106 ? 3.691 3.428 7.702 1.00 95.88 106 VAL A C 1
ATOM 826 O O . VAL A 1 106 ? 3.821 2.852 6.624 1.00 95.88 106 VAL A O 1
ATOM 829 N N . HIS A 1 107 ? 4.632 4.211 8.227 1.00 96.62 107 HIS A N 1
ATOM 830 C CA . HIS A 1 107 ? 5.940 4.429 7.619 1.00 96.62 107 HIS A CA 1
ATOM 831 C C . HIS A 1 107 ? 6.930 3.361 8.088 1.00 96.62 107 HIS A C 1
ATOM 833 O O . HIS A 1 107 ? 7.154 3.208 9.289 1.00 96.62 107 HIS A O 1
ATOM 839 N N . LEU A 1 108 ? 7.502 2.625 7.134 1.00 95.69 108 LEU A N 1
ATOM 840 C CA . LEU A 1 108 ? 8.413 1.502 7.355 1.00 95.69 108 LEU A CA 1
ATOM 841 C C . LEU A 1 108 ? 9.752 1.733 6.624 1.00 95.69 108 LEU A C 1
ATOM 843 O O . LEU A 1 108 ? 10.000 1.109 5.592 1.00 95.69 108 LEU A O 1
ATOM 847 N N . PRO A 1 109 ? 10.649 2.592 7.144 1.00 94.19 109 PRO A N 1
ATOM 848 C CA . PRO A 1 109 ? 11.870 3.008 6.439 1.00 94.19 109 PRO A CA 1
ATOM 849 C C . PRO A 1 109 ? 12.887 1.877 6.210 1.00 94.19 109 PRO A C 1
ATOM 851 O O . PRO A 1 109 ? 13.796 2.016 5.398 1.00 94.19 109 PRO A O 1
ATOM 854 N N . GLN A 1 110 ? 12.758 0.757 6.929 1.00 94.19 110 GLN A N 1
ATOM 855 C CA . GLN A 1 110 ? 13.611 -0.430 6.768 1.00 94.19 110 GLN A CA 1
ATOM 856 C C . GLN A 1 110 ? 12.919 -1.557 5.983 1.00 94.19 110 GLN A C 1
ATOM 858 O O . GLN A 1 110 ? 13.407 -2.685 5.947 1.00 94.19 110 GLN A O 1
ATOM 863 N N . GLY A 1 111 ? 11.784 -1.261 5.346 1.00 90.38 111 GLY A N 1
ATOM 864 C CA . GLY A 1 111 ? 10.971 -2.242 4.639 1.00 90.38 111 GLY A CA 1
ATOM 865 C C . GLY A 1 111 ? 10.059 -3.060 5.557 1.00 90.38 111 GLY A C 1
ATOM 866 O O . GLY A 1 111 ? 9.963 -2.845 6.766 1.00 90.38 111 GLY A O 1
ATOM 867 N N . LEU A 1 112 ? 9.334 -3.997 4.945 1.00 91.25 112 LEU A N 1
ATOM 868 C CA . LEU A 1 112 ? 8.318 -4.804 5.614 1.00 91.25 112 LEU A CA 1
ATOM 869 C C . LEU A 1 112 ? 8.937 -6.077 6.213 1.00 91.25 112 LEU A C 1
ATOM 871 O O . LEU A 1 112 ? 9.061 -7.091 5.528 1.00 91.25 112 LEU A O 1
ATOM 875 N N . THR A 1 113 ? 9.305 -6.026 7.494 1.00 92.81 113 THR A N 1
ATOM 876 C CA . THR A 1 113 ? 9.683 -7.214 8.283 1.00 92.81 113 THR A CA 1
ATOM 877 C C . THR A 1 113 ? 8.472 -7.815 9.003 1.00 92.81 113 THR A C 1
ATOM 879 O O . THR A 1 113 ? 7.401 -7.204 9.069 1.00 92.81 113 THR A O 1
ATOM 882 N N . GLN A 1 114 ? 8.627 -9.011 9.578 1.00 90.94 114 GLN A N 1
ATOM 883 C CA . GLN A 1 114 ? 7.569 -9.648 10.368 1.00 90.94 114 GLN A CA 1
ATOM 884 C C . GLN A 1 114 ? 7.212 -8.830 11.621 1.00 90.94 114 GLN A C 1
ATOM 886 O O . GLN A 1 114 ? 6.038 -8.705 11.979 1.00 90.94 114 GLN A O 1
ATOM 891 N N . GLU A 1 115 ? 8.213 -8.237 12.267 1.00 93.69 115 GLU A N 1
ATOM 892 C CA . GLU A 1 115 ? 8.051 -7.366 13.431 1.00 93.69 115 GLU A CA 1
ATOM 893 C C . GLU A 1 115 ? 7.319 -6.080 13.036 1.00 93.69 115 GLU A C 1
ATOM 895 O O . GLU A 1 115 ? 6.319 -5.719 13.658 1.00 93.69 115 GLU A O 1
ATOM 900 N N . ALA A 1 116 ? 7.760 -5.432 11.952 1.00 94.12 116 ALA A N 1
ATOM 901 C CA . ALA A 1 116 ? 7.126 -4.231 11.416 1.00 94.12 116 ALA A CA 1
ATOM 902 C C . ALA A 1 116 ? 5.658 -4.477 11.034 1.00 94.12 116 ALA A C 1
ATOM 904 O O . ALA A 1 116 ? 4.784 -3.666 11.343 1.00 94.12 116 ALA A O 1
ATOM 905 N N . TRP A 1 117 ? 5.373 -5.623 10.412 1.00 93.31 117 TRP A N 1
ATOM 906 C CA . TRP A 1 117 ? 4.016 -6.039 10.073 1.00 93.31 117 TRP A CA 1
ATOM 907 C C . TRP A 1 117 ? 3.136 -6.230 11.312 1.00 93.31 117 TRP A C 1
ATOM 909 O O . TRP A 1 117 ? 2.005 -5.744 11.349 1.00 93.31 117 TRP A O 1
ATOM 919 N N . SER A 1 118 ? 3.664 -6.882 12.349 1.00 94.31 118 SER A N 1
ATOM 920 C CA . SER A 1 118 ? 2.934 -7.112 13.602 1.00 94.31 118 SER A CA 1
ATOM 921 C C . SER A 1 118 ? 2.571 -5.788 14.280 1.00 94.31 118 SER A C 1
ATOM 923 O O . SER A 1 118 ? 1.415 -5.573 14.643 1.00 94.31 118 SER A O 1
ATOM 925 N N . LEU A 1 119 ? 3.519 -4.850 14.346 1.00 92.94 119 LEU A N 1
ATOM 926 C CA . LEU A 1 119 ? 3.288 -3.508 14.888 1.00 92.94 119 LEU A CA 1
ATOM 927 C C . LEU A 1 119 ? 2.273 -2.704 14.060 1.00 92.94 119 LEU A C 1
ATOM 929 O O . LEU A 1 119 ? 1.413 -2.021 14.624 1.00 92.94 119 LEU A O 1
ATOM 933 N N . ALA A 1 120 ? 2.336 -2.795 12.729 1.00 94.06 120 ALA A N 1
ATOM 934 C CA . ALA A 1 120 ? 1.380 -2.133 11.843 1.00 94.06 120 ALA A CA 1
ATOM 935 C C . ALA A 1 120 ? -0.050 -2.662 12.054 1.00 94.06 120 ALA A C 1
ATOM 937 O O . ALA A 1 120 ? -0.993 -1.872 12.146 1.00 94.06 120 ALA A O 1
ATOM 938 N N . LEU A 1 121 ? -0.210 -3.982 12.201 1.00 93.44 121 LEU A N 1
ATOM 939 C CA . LEU A 1 121 ? -1.497 -4.610 12.502 1.00 93.44 121 LEU A CA 1
ATOM 940 C C . LEU A 1 121 ? -2.033 -4.213 13.879 1.00 93.44 121 LEU A C 1
ATOM 942 O O . LEU A 1 121 ? -3.213 -3.889 14.003 1.00 93.44 121 LEU A O 1
ATOM 946 N N . GLU A 1 122 ? -1.188 -4.186 14.909 1.00 92.75 122 GLU A N 1
ATOM 947 C CA . GLU A 1 122 ? -1.596 -3.707 16.232 1.00 92.75 122 GLU A CA 1
ATOM 948 C C . GLU A 1 122 ? -2.073 -2.253 16.194 1.00 92.75 122 GLU A C 1
ATOM 950 O O . GLU A 1 122 ? -3.083 -1.912 16.812 1.00 92.75 122 GLU A O 1
ATOM 955 N N . SER A 1 123 ? -1.357 -1.390 15.467 1.00 89.94 123 SER A N 1
ATOM 956 C CA . SER A 1 123 ? -1.732 0.013 15.285 1.00 89.94 123 SER A CA 1
ATOM 957 C C . SER A 1 123 ? -3.089 0.145 14.589 1.00 89.94 123 SER A C 1
ATOM 959 O O . SER A 1 123 ? -3.938 0.905 15.055 1.00 89.94 123 SER A O 1
ATOM 961 N N . TYR A 1 124 ? -3.316 -0.644 13.537 1.00 92.94 124 TYR A N 1
ATOM 962 C CA . TYR A 1 124 ? -4.585 -0.700 12.815 1.00 92.94 124 TYR A CA 1
ATOM 963 C C . TYR A 1 124 ? -5.750 -1.155 13.705 1.00 92.94 124 TYR A C 1
ATOM 965 O O . TYR A 1 124 ? -6.809 -0.536 13.712 1.00 92.94 124 TYR A O 1
ATOM 973 N N . VAL A 1 125 ? -5.564 -2.196 14.521 1.00 91.38 125 VAL A N 1
ATOM 974 C CA . VAL A 1 125 ? -6.608 -2.657 15.454 1.00 91.38 125 VAL A CA 1
ATOM 975 C C . VAL 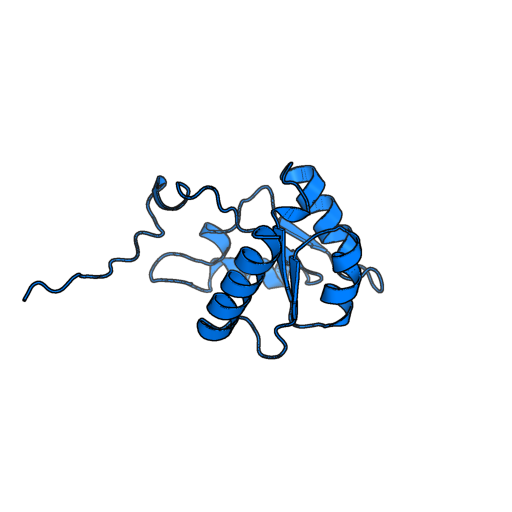A 1 125 ? -6.884 -1.614 16.544 1.00 91.38 125 VAL A C 1
ATOM 977 O O . VAL A 1 125 ? -8.037 -1.373 16.893 1.00 91.38 125 VAL A O 1
ATOM 980 N N . LYS A 1 126 ? -5.851 -0.943 17.066 1.00 89.31 126 LYS A N 1
ATOM 981 C CA . LYS A 1 126 ? -6.012 0.115 18.080 1.00 89.31 126 LYS A CA 1
ATOM 982 C C . LYS A 1 126 ? -6.747 1.345 17.539 1.00 89.31 126 LYS A C 1
ATOM 984 O O . LYS A 1 126 ? -7.497 1.959 18.293 1.00 89.31 126 LYS A O 1
ATOM 989 N N . SER A 1 127 ? -6.555 1.716 16.269 1.00 86.44 127 SER A N 1
ATOM 990 C CA . SER A 1 127 ? -7.268 2.856 15.666 1.00 86.44 127 SER A CA 1
ATOM 991 C C . SER A 1 127 ? -8.749 2.569 15.407 1.00 86.44 127 SER A C 1
ATOM 993 O O . SER A 1 127 ? -9.538 3.502 15.323 1.00 86.44 127 SER A O 1
ATOM 995 N N . ARG A 1 128 ? -9.126 1.288 15.349 1.00 82.12 128 ARG A N 1
ATOM 996 C CA . ARG A 1 128 ? -10.497 0.789 15.156 1.00 82.12 128 ARG A CA 1
ATOM 997 C C . ARG A 1 128 ? -11.329 0.688 16.431 1.00 82.12 128 ARG A C 1
ATOM 999 O O . ARG A 1 128 ? -12.547 0.613 16.350 1.00 82.12 128 ARG A O 1
ATOM 1006 N N . ALA A 1 129 ? -10.674 0.602 17.585 1.00 74.25 129 ALA A N 1
ATOM 1007 C CA . ALA A 1 129 ? -11.326 0.431 18.884 1.00 74.25 129 ALA A CA 1
ATOM 1008 C C . ALA A 1 129 ? -11.748 1.763 19.539 1.00 74.25 129 ALA A C 1
ATOM 1010 O O . ALA A 1 129 ? -12.180 1.763 20.691 1.00 74.25 129 ALA A O 1
ATOM 1011 N N . LYS A 1 130 ? -11.567 2.884 18.835 1.00 57.12 130 LYS A N 1
ATOM 1012 C CA . LYS A 1 130 ? -11.952 4.234 19.255 1.00 57.12 130 LYS A CA 1
ATOM 1013 C C . LYS A 1 130 ? -13.184 4.683 18.487 1.00 57.12 130 LYS A C 1
ATOM 1015 O O . LYS A 1 130 ? -14.001 5.388 19.110 1.00 57.12 130 LYS A O 1
#

Organism: Symbiodinium microadriaticum (NCBI:txid2951)

pLDDT: mean 85.75, std 18.84, range [30.98, 97.56]